Protein AF-A0A3C0ZV89-F1 (afdb_monomer_lite)

Structure (mmCIF, N/CA/C/O backbone):
data_AF-A0A3C0ZV89-F1
#
_entry.id   AF-A0A3C0ZV89-F1
#
loop_
_atom_site.group_PDB
_atom_site.id
_atom_site.type_symbol
_atom_site.label_atom_id
_atom_site.label_alt_id
_atom_site.label_comp_id
_atom_site.label_asym_id
_atom_site.label_entity_id
_atom_site.label_seq_id
_atom_site.pdbx_PDB_ins_code
_atom_site.Cartn_x
_atom_site.Cartn_y
_atom_site.Cartn_z
_atom_site.occupancy
_atom_site.B_iso_or_equiv
_atom_site.auth_seq_id
_atom_site.auth_comp_id
_atom_site.auth_asym_id
_atom_site.auth_atom_id
_atom_site.pdbx_PDB_model_num
ATOM 1 N N . MET A 1 1 ? 3.992 -18.792 -23.987 1.00 77.25 1 MET A N 1
ATOM 2 C CA . MET A 1 1 ? 3.405 -17.512 -24.455 1.00 77.25 1 MET A CA 1
ATOM 3 C C . MET A 1 1 ? 4.391 -16.700 -25.297 1.00 77.25 1 MET A C 1
ATOM 5 O O . MET A 1 1 ? 4.043 -16.369 -26.420 1.00 77.25 1 MET A O 1
ATOM 9 N N . ILE A 1 2 ? 5.629 -16.465 -24.840 1.00 78.62 2 ILE A N 1
ATOM 10 C CA . ILE A 1 2 ? 6.653 -15.693 -25.584 1.00 78.62 2 ILE A CA 1
ATOM 11 C C . ILE A 1 2 ? 6.975 -16.299 -26.965 1.00 78.62 2 ILE A C 1
ATOM 13 O O . ILE A 1 2 ? 6.951 -15.587 -27.963 1.00 78.62 2 ILE A O 1
ATOM 17 N N . LEU A 1 3 ? 7.174 -17.620 -27.056 1.00 81.94 3 LEU A N 1
ATOM 18 C CA . LEU A 1 3 ? 7.427 -18.312 -28.334 1.00 81.94 3 LEU A CA 1
ATOM 19 C C . LEU A 1 3 ? 6.292 -18.130 -29.358 1.00 81.94 3 LEU A C 1
ATOM 21 O O . LEU A 1 3 ? 6.549 -18.000 -30.550 1.00 81.94 3 LEU A O 1
ATOM 25 N N . LEU A 1 4 ? 5.041 -18.081 -28.890 1.00 86.00 4 LEU A N 1
ATOM 26 C CA . LEU A 1 4 ? 3.868 -17.883 -29.744 1.00 86.00 4 LEU A CA 1
ATOM 27 C C . LEU A 1 4 ? 3.807 -16.443 -30.274 1.00 86.00 4 LEU A C 1
ATOM 29 O O . LEU A 1 4 ? 3.532 -16.241 -31.452 1.00 86.00 4 LEU A O 1
ATOM 33 N N . LEU A 1 5 ? 4.142 -15.452 -29.441 1.00 82.38 5 LEU A N 1
ATOM 34 C CA . LEU A 1 5 ? 4.255 -14.050 -29.861 1.00 82.38 5 LEU A CA 1
ATOM 35 C C . LEU A 1 5 ? 5.394 -13.846 -30.874 1.00 82.38 5 LEU A C 1
ATOM 37 O O . LEU A 1 5 ? 5.205 -13.147 -31.866 1.00 82.38 5 LEU A O 1
ATOM 41 N N . MET A 1 6 ? 6.540 -14.507 -30.679 1.00 84.00 6 MET A N 1
ATOM 42 C CA . MET A 1 6 ? 7.653 -14.492 -31.639 1.00 84.00 6 MET A CA 1
ATOM 43 C C . MET A 1 6 ? 7.273 -15.133 -32.978 1.00 84.00 6 MET A C 1
ATOM 45 O O . MET A 1 6 ? 7.608 -14.591 -34.028 1.00 84.00 6 MET A O 1
ATOM 49 N N . LEU A 1 7 ? 6.535 -16.248 -32.956 1.00 87.50 7 LEU A N 1
ATOM 50 C CA . LEU A 1 7 ? 6.034 -16.905 -34.165 1.00 87.50 7 LEU A CA 1
ATOM 51 C C . LEU A 1 7 ? 5.075 -15.991 -34.944 1.00 87.50 7 LEU A C 1
ATOM 53 O O . LEU A 1 7 ? 5.224 -15.834 -36.154 1.00 87.50 7 LEU A O 1
ATOM 57 N N . ILE A 1 8 ? 4.123 -15.353 -34.253 1.00 87.81 8 ILE A N 1
ATOM 58 C CA . ILE A 1 8 ? 3.191 -14.397 -34.868 1.00 87.81 8 ILE A CA 1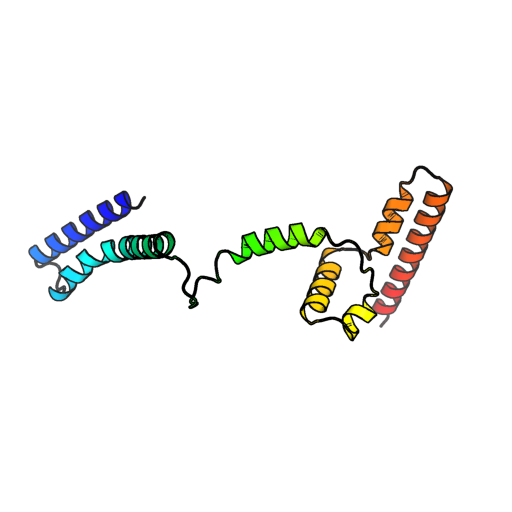
ATOM 59 C C . ILE A 1 8 ? 3.960 -13.229 -35.492 1.00 87.81 8 ILE A C 1
ATOM 61 O O . ILE A 1 8 ? 3.699 -12.866 -36.639 1.00 87.81 8 ILE A O 1
ATOM 65 N N . HIS A 1 9 ? 4.936 -12.670 -34.772 1.00 86.06 9 HIS A N 1
ATOM 66 C CA . HIS A 1 9 ? 5.744 -11.560 -35.273 1.00 86.06 9 HIS A CA 1
ATOM 67 C C . HIS A 1 9 ? 6.589 -11.955 -36.487 1.00 86.06 9 HIS A C 1
ATOM 69 O O . HIS A 1 9 ? 6.668 -11.189 -37.443 1.00 86.06 9 HIS A O 1
ATOM 75 N N . LEU A 1 10 ? 7.166 -13.162 -36.500 1.00 86.62 10 LEU A N 1
ATOM 76 C CA . LEU A 1 10 ? 7.904 -13.701 -37.646 1.00 86.62 10 LEU A CA 1
ATOM 77 C C . LEU A 1 10 ? 7.011 -13.785 -38.892 1.00 86.62 10 LEU A C 1
ATOM 79 O O . LEU A 1 10 ? 7.419 -13.353 -39.968 1.00 86.62 10 LEU A O 1
ATOM 83 N N . VAL A 1 11 ? 5.786 -14.299 -38.747 1.00 88.81 11 VAL A N 1
ATOM 84 C CA . VAL A 1 11 ? 4.816 -14.383 -39.850 1.00 88.81 11 VAL A CA 1
ATOM 85 C C . VAL A 1 11 ? 4.448 -12.985 -40.357 1.00 88.81 11 VAL A C 1
ATOM 87 O O . VAL A 1 11 ? 4.442 -12.756 -41.568 1.00 88.81 11 VAL A O 1
ATOM 90 N N . LEU A 1 12 ? 4.208 -12.031 -39.452 1.00 85.25 12 LEU A N 1
ATOM 91 C CA . LEU A 1 12 ? 3.897 -10.641 -39.798 1.00 85.25 12 LEU A CA 1
ATOM 92 C C . LEU A 1 12 ? 5.065 -9.947 -40.514 1.00 85.25 12 LEU A C 1
ATOM 94 O O . LEU A 1 12 ? 4.863 -9.260 -41.516 1.00 85.25 12 LEU A O 1
ATOM 98 N N . ALA A 1 13 ? 6.291 -10.163 -40.036 1.00 82.62 13 ALA A N 1
ATOM 99 C CA . ALA A 1 13 ? 7.508 -9.626 -40.631 1.00 82.62 13 ALA A CA 1
ATOM 100 C C . ALA A 1 13 ? 7.763 -10.217 -42.025 1.00 82.62 13 ALA A C 1
ATOM 102 O O . ALA A 1 13 ? 8.112 -9.481 -42.947 1.00 82.62 13 ALA A O 1
ATOM 103 N N . LEU A 1 14 ? 7.533 -11.522 -42.212 1.00 83.88 14 LEU A N 1
ATOM 104 C CA . LEU A 1 14 ? 7.667 -12.186 -43.510 1.00 83.88 14 LEU A CA 1
ATOM 105 C C . LEU A 1 14 ? 6.617 -11.681 -44.512 1.00 83.88 14 LEU A C 1
ATOM 107 O O . LEU A 1 14 ? 6.936 -11.443 -45.677 1.00 83.88 14 LEU A O 1
ATOM 111 N N . ALA A 1 15 ? 5.378 -11.473 -44.056 1.00 82.44 15 ALA A N 1
ATOM 112 C CA . ALA A 1 15 ? 4.303 -10.906 -44.865 1.00 82.44 15 ALA A CA 1
ATOM 113 C C . ALA A 1 15 ? 4.609 -9.459 -45.281 1.00 82.44 15 ALA A C 1
ATOM 115 O O . ALA A 1 15 ? 4.458 -9.110 -46.453 1.00 82.44 15 ALA A O 1
ATOM 116 N N . ALA A 1 16 ? 5.105 -8.635 -44.352 1.00 78.88 16 ALA A N 1
ATOM 117 C CA . ALA A 1 16 ? 5.565 -7.283 -44.648 1.00 78.88 16 ALA A CA 1
ATOM 118 C C . ALA A 1 16 ? 6.723 -7.304 -45.658 1.00 78.88 16 ALA A C 1
ATOM 120 O O . ALA A 1 16 ? 6.663 -6.612 -46.671 1.00 78.88 16 ALA A O 1
ATOM 121 N N . PHE A 1 17 ? 7.731 -8.156 -45.453 1.00 80.38 17 PHE A N 1
ATOM 122 C CA . PHE A 1 17 ? 8.854 -8.318 -46.378 1.00 80.38 17 PHE A CA 1
ATOM 123 C C . PHE A 1 17 ? 8.405 -8.750 -47.783 1.00 80.38 17 PHE A C 1
ATOM 125 O O . PHE A 1 17 ? 8.842 -8.172 -48.780 1.00 80.38 17 PHE A O 1
ATOM 132 N N . GLY A 1 18 ? 7.482 -9.712 -47.879 1.00 80.44 18 GLY A N 1
ATOM 133 C CA . GLY A 1 18 ? 6.863 -10.114 -49.142 1.00 80.44 18 GLY A CA 1
ATOM 134 C C . GLY A 1 18 ? 6.098 -8.968 -49.811 1.00 80.44 18 GLY A C 1
ATOM 135 O O . GLY A 1 18 ? 6.218 -8.769 -51.019 1.00 80.44 18 GLY A O 1
ATOM 136 N N . GLY A 1 19 ? 5.380 -8.161 -49.025 1.00 78.50 19 GLY A N 1
ATOM 137 C CA . GLY A 1 19 ? 4.670 -6.966 -49.487 1.00 78.50 19 GLY A CA 1
ATOM 138 C C . GLY A 1 19 ? 5.591 -5.857 -50.007 1.00 78.50 19 GLY A C 1
ATOM 139 O O . GLY A 1 19 ? 5.277 -5.236 -51.026 1.00 78.50 19 GLY A O 1
ATOM 140 N N . LEU A 1 20 ? 6.749 -5.647 -49.367 1.00 74.19 20 LEU A N 1
ATOM 141 C CA . LEU A 1 20 ? 7.799 -4.753 -49.871 1.00 74.19 20 LEU A CA 1
ATOM 142 C C . LEU A 1 20 ? 8.419 -5.298 -51.164 1.00 74.19 20 LEU A C 1
ATOM 144 O O . LEU A 1 20 ? 8.595 -4.549 -52.123 1.00 74.19 20 LEU A O 1
ATOM 148 N N . ARG A 1 21 ? 8.703 -6.606 -51.235 1.00 72.38 21 ARG A N 1
ATOM 149 C CA . ARG A 1 21 ? 9.281 -7.230 -52.437 1.00 72.38 21 ARG A CA 1
ATOM 150 C C . ARG A 1 21 ? 8.324 -7.227 -53.631 1.00 72.38 21 ARG A C 1
ATOM 152 O O . ARG A 1 21 ? 8.779 -7.119 -54.764 1.00 72.38 21 ARG A O 1
ATOM 159 N N . ALA A 1 22 ? 7.019 -7.291 -53.382 1.00 77.75 22 ALA A N 1
ATOM 160 C CA . ALA A 1 22 ? 5.976 -7.148 -54.396 1.00 77.75 22 ALA A CA 1
ATOM 161 C C . ALA A 1 22 ? 5.720 -5.686 -54.821 1.00 77.75 22 ALA A C 1
ATOM 163 O O . ALA A 1 22 ? 4.820 -5.443 -55.623 1.00 77.75 22 ALA A O 1
ATOM 164 N N . GLY A 1 23 ? 6.454 -4.709 -54.268 1.00 68.38 23 GLY A N 1
ATOM 165 C CA . GLY A 1 23 ? 6.296 -3.285 -54.587 1.00 68.38 23 GLY A CA 1
ATOM 166 C C . GLY A 1 23 ? 4.956 -2.685 -54.144 1.00 68.38 23 GLY A C 1
ATOM 167 O O . GLY A 1 23 ? 4.599 -1.597 -54.580 1.00 68.38 23 GLY A O 1
ATOM 168 N N . ARG A 1 24 ? 4.195 -3.388 -53.291 1.00 63.25 24 ARG A N 1
ATOM 169 C CA . ARG A 1 24 ? 2.874 -2.951 -52.806 1.00 63.25 24 ARG A CA 1
ATOM 170 C C . ARG A 1 24 ? 2.950 -2.044 -51.577 1.00 63.25 24 ARG A C 1
ATOM 172 O O . ARG A 1 24 ? 1.979 -1.354 -51.283 1.00 63.25 24 ARG A O 1
ATOM 179 N N . LEU A 1 25 ? 4.077 -2.050 -50.864 1.00 60.78 25 LEU A N 1
ATOM 180 C CA . LEU A 1 25 ? 4.327 -1.206 -49.695 1.00 60.78 25 LEU A CA 1
ATOM 181 C C . LEU A 1 25 ? 5.426 -0.178 -50.005 1.00 60.78 25 LEU A C 1
ATOM 183 O O . LEU A 1 25 ? 6.596 -0.537 -50.114 1.00 60.78 25 LEU A O 1
ATOM 187 N N . HIS A 1 26 ? 5.068 1.107 -50.062 1.00 61.19 26 HIS A N 1
ATOM 188 C CA . HIS A 1 26 ? 6.008 2.240 -50.065 1.00 61.19 26 HIS A CA 1
ATOM 189 C C . HIS A 1 26 ? 6.567 2.507 -48.653 1.00 61.19 26 HIS A C 1
ATOM 191 O O . HIS A 1 26 ? 6.490 3.620 -48.139 1.00 61.19 26 HIS A O 1
ATOM 197 N N . PHE A 1 27 ? 7.075 1.483 -47.971 1.00 63.56 27 PHE A N 1
ATOM 198 C CA . PHE A 1 27 ? 7.753 1.689 -46.691 1.00 63.56 27 PHE A CA 1
ATOM 199 C C . PHE A 1 27 ? 9.225 2.018 -46.931 1.00 63.56 27 PHE A C 1
ATOM 201 O O . PHE A 1 27 ? 9.874 1.391 -47.770 1.00 63.56 27 PHE A O 1
ATOM 208 N N . ALA A 1 28 ? 9.764 2.992 -46.191 1.00 68.31 28 ALA A N 1
ATOM 209 C CA . ALA A 1 28 ? 11.187 3.291 -46.244 1.00 68.31 28 ALA A CA 1
ATOM 210 C C . ALA A 1 28 ? 11.980 2.038 -45.815 1.00 68.31 28 ALA A C 1
ATOM 212 O O . ALA A 1 28 ? 11.732 1.505 -44.728 1.00 68.31 28 ALA A O 1
ATOM 213 N N . PRO A 1 29 ? 12.941 1.553 -46.623 1.00 66.88 29 PRO A N 1
ATOM 214 C CA . PRO A 1 29 ? 13.704 0.341 -46.313 1.00 66.88 29 PRO A CA 1
ATOM 215 C C . PRO A 1 29 ? 14.548 0.472 -45.033 1.00 66.88 29 PRO A C 1
ATOM 217 O O . PRO A 1 29 ? 14.994 -0.530 -44.488 1.00 66.88 29 PRO A O 1
ATOM 220 N N . SER A 1 30 ? 14.717 1.687 -44.504 1.00 72.88 30 SER A N 1
ATOM 221 C CA . SER A 1 30 ? 15.338 1.966 -43.205 1.00 72.88 30 SER A CA 1
ATOM 222 C C . SER A 1 30 ? 14.529 1.473 -41.997 1.00 72.88 30 SER A C 1
ATOM 224 O O . SER A 1 30 ? 15.097 1.314 -40.921 1.00 72.88 30 SER A O 1
ATOM 226 N N . LEU A 1 31 ? 13.228 1.203 -42.153 1.00 70.12 31 LEU A N 1
ATOM 227 C CA . LEU A 1 31 ? 12.355 0.696 -41.084 1.00 70.12 31 LEU A CA 1
ATOM 228 C C . LEU A 1 31 ? 12.315 -0.841 -41.015 1.00 70.12 31 LEU A C 1
ATOM 230 O O . LEU A 1 31 ? 11.896 -1.390 -39.998 1.00 70.12 31 LEU A O 1
ATOM 234 N N . LEU A 1 32 ? 12.781 -1.546 -42.055 1.00 73.50 32 LEU A N 1
ATOM 235 C CA . LEU A 1 32 ? 12.878 -3.016 -42.076 1.00 73.50 32 LEU A CA 1
ATOM 236 C C . LEU A 1 32 ? 13.739 -3.580 -40.926 1.00 73.50 32 LEU A C 1
ATOM 238 O O . LEU A 1 32 ? 13.281 -4.508 -40.259 1.00 73.50 32 LEU A O 1
ATOM 242 N N . PRO A 1 33 ? 14.936 -3.026 -40.638 1.00 73.31 33 PRO A N 1
ATOM 243 C CA . PRO A 1 33 ? 15.724 -3.435 -39.479 1.00 73.31 33 PRO A CA 1
ATOM 244 C C . PRO A 1 33 ? 14.966 -3.180 -38.175 1.00 73.31 33 PRO A C 1
ATOM 246 O O . PRO A 1 33 ? 14.879 -4.066 -37.333 1.00 73.31 33 PRO A O 1
ATOM 249 N N . ALA A 1 34 ? 14.337 -2.011 -38.026 1.00 74.31 34 ALA A N 1
ATOM 250 C CA . ALA A 1 34 ? 13.584 -1.670 -36.819 1.00 74.31 34 ALA A CA 1
ATOM 251 C C . ALA A 1 34 ? 12.421 -2.647 -36.558 1.00 74.31 34 ALA A C 1
ATOM 253 O O . ALA A 1 34 ? 12.214 -3.065 -35.420 1.00 74.31 34 ALA A O 1
ATOM 254 N N . LEU A 1 35 ? 11.716 -3.078 -37.611 1.00 74.31 35 LEU A N 1
ATOM 255 C CA . LEU A 1 35 ? 10.629 -4.058 -37.523 1.00 74.31 35 LEU A CA 1
ATOM 256 C C . LEU A 1 35 ? 11.114 -5.443 -37.064 1.00 74.31 35 LEU A C 1
ATOM 258 O O . LEU A 1 35 ? 10.399 -6.139 -36.339 1.00 74.31 35 LEU A O 1
ATOM 262 N N . PHE A 1 36 ? 12.319 -5.845 -37.473 1.00 75.50 36 PHE A N 1
ATOM 263 C CA . PHE A 1 36 ? 12.909 -7.124 -37.076 1.00 75.50 36 PHE A CA 1
ATOM 264 C C . PHE A 1 36 ? 13.543 -7.080 -35.680 1.00 75.50 36 PHE A C 1
ATOM 266 O O . PHE A 1 36 ? 13.552 -8.094 -34.988 1.00 75.50 36 PHE A O 1
ATOM 273 N N . LEU A 1 37 ? 14.035 -5.917 -35.240 1.00 75.38 37 LEU A N 1
ATOM 274 C CA . LEU A 1 37 ? 14.631 -5.749 -33.912 1.00 75.38 37 LEU A CA 1
ATOM 275 C C . LEU A 1 37 ? 13.587 -5.581 -32.799 1.00 75.38 37 LEU A C 1
ATOM 277 O O . LEU A 1 37 ? 13.822 -6.053 -31.690 1.00 75.38 37 LEU A O 1
ATOM 281 N N . LEU A 1 38 ? 12.428 -4.974 -33.082 1.00 78.69 38 LEU A N 1
ATOM 282 C CA . LEU A 1 38 ? 11.313 -4.794 -32.136 1.00 78.69 38 LEU A CA 1
ATOM 283 C C . LEU A 1 38 ? 10.960 -6.020 -31.259 1.00 78.69 38 LEU A C 1
ATOM 285 O O . LEU A 1 38 ? 10.824 -5.848 -30.048 1.00 78.69 38 LEU A O 1
ATOM 289 N N . PRO A 1 39 ? 10.832 -7.248 -31.802 1.00 81.19 39 PRO A N 1
ATOM 290 C CA . PRO A 1 39 ? 10.465 -8.427 -31.018 1.00 81.19 39 PRO A CA 1
ATOM 291 C C . PRO A 1 39 ? 11.545 -8.852 -30.016 1.00 81.19 39 PRO A C 1
ATOM 293 O O . PRO A 1 39 ? 11.222 -9.537 -29.049 1.00 81.19 39 PRO A O 1
ATOM 296 N N . LEU A 1 40 ? 12.806 -8.450 -30.210 1.00 78.75 40 LEU A N 1
ATOM 297 C CA . LEU A 1 40 ? 13.899 -8.792 -29.299 1.00 78.75 40 LEU A CA 1
ATOM 298 C C . LEU A 1 40 ? 13.983 -7.851 -28.092 1.00 78.75 40 LEU A C 1
ATOM 300 O O . LEU A 1 40 ? 14.441 -8.283 -27.040 1.00 78.75 40 LEU A O 1
ATOM 304 N N . TRP A 1 41 ? 13.518 -6.603 -28.197 1.00 82.56 41 TRP A N 1
ATOM 305 C CA . TRP A 1 41 ? 13.663 -5.615 -27.116 1.00 82.56 41 TRP A CA 1
ATOM 306 C C . TRP A 1 41 ? 12.924 -6.006 -25.832 1.00 82.56 41 TRP A C 1
ATOM 308 O O . TRP A 1 41 ? 13.482 -5.890 -24.746 1.00 82.56 41 TRP A O 1
ATOM 318 N N . GLY A 1 42 ? 11.699 -6.524 -25.948 1.00 82.31 42 GLY A N 1
ATOM 319 C CA . GLY A 1 42 ? 10.907 -6.989 -24.804 1.00 82.31 42 GLY A CA 1
ATOM 320 C C . GLY A 1 42 ? 11.578 -8.117 -24.004 1.00 82.31 42 GLY A C 1
ATOM 321 O O . GLY A 1 42 ? 11.833 -7.936 -22.814 1.00 82.31 42 GLY A O 1
ATOM 322 N N . PRO A 1 43 ? 11.898 -9.272 -24.619 1.00 82.19 43 PRO A N 1
ATOM 323 C CA . PRO A 1 43 ? 12.577 -10.355 -23.915 1.00 82.19 43 PRO A CA 1
ATOM 324 C C . PRO A 1 43 ? 13.986 -9.964 -23.459 1.00 82.19 43 PRO A C 1
ATOM 326 O O . PRO A 1 43 ? 14.396 -10.401 -22.391 1.00 82.19 43 PRO A O 1
ATOM 329 N N . MET A 1 44 ? 14.707 -9.116 -24.202 1.00 80.81 44 MET A N 1
ATOM 330 C CA . MET A 1 44 ? 16.034 -8.639 -23.795 1.00 80.81 44 MET A CA 1
ATOM 331 C C . MET A 1 44 ? 15.969 -7.791 -22.517 1.00 80.81 44 MET A C 1
ATOM 333 O O . MET A 1 44 ? 16.786 -7.991 -21.625 1.00 80.81 44 MET A O 1
ATOM 337 N N . PHE A 1 45 ? 14.954 -6.933 -22.369 1.00 80.56 45 PHE A N 1
ATOM 338 C CA . PHE A 1 45 ? 14.747 -6.147 -21.148 1.00 80.56 45 PHE A CA 1
ATOM 339 C C . PHE A 1 45 ? 14.478 -7.025 -19.919 1.00 80.56 45 PHE A C 1
ATOM 341 O O . PHE A 1 45 ? 15.053 -6.800 -18.856 1.00 80.56 45 PHE A O 1
ATOM 348 N N . VAL A 1 46 ? 13.656 -8.067 -20.073 1.00 82.50 46 VAL A N 1
ATOM 349 C CA . VAL A 1 46 ? 13.391 -9.037 -18.998 1.00 82.50 46 VAL A CA 1
ATOM 350 C C . VAL A 1 46 ? 14.672 -9.780 -18.608 1.00 82.50 46 VAL A C 1
ATOM 352 O O . VAL A 1 46 ? 14.967 -9.914 -17.426 1.00 82.50 46 VAL A O 1
ATOM 355 N N . LEU A 1 47 ? 15.472 -10.191 -19.594 1.00 80.81 47 LEU A N 1
ATOM 356 C CA . LEU A 1 47 ? 16.727 -10.917 -19.380 1.00 80.81 47 LEU A CA 1
ATOM 357 C C . LEU A 1 47 ? 17.784 -10.046 -18.684 1.00 80.81 47 LEU A C 1
ATOM 359 O O . LEU A 1 47 ? 18.471 -10.513 -17.782 1.00 80.81 47 LEU A O 1
ATOM 363 N N . VAL A 1 48 ? 17.884 -8.766 -19.056 1.00 82.62 48 VAL A N 1
ATOM 364 C CA . VAL A 1 48 ? 18.743 -7.784 -18.375 1.00 82.62 48 VAL A CA 1
ATOM 365 C C . VAL A 1 48 ? 18.278 -7.572 -16.936 1.00 82.62 48 VAL A C 1
ATOM 367 O O . VAL A 1 48 ? 19.102 -7.607 -16.026 1.00 82.62 48 VAL A O 1
ATOM 370 N N . SER A 1 49 ? 16.972 -7.423 -16.706 1.00 76.69 49 SER A N 1
ATOM 371 C CA . SER A 1 49 ? 16.410 -7.286 -15.357 1.00 76.69 49 SER A CA 1
ATOM 372 C C . SER A 1 49 ? 16.720 -8.497 -14.474 1.00 76.69 49 SER A C 1
ATOM 374 O O . SER A 1 49 ? 17.076 -8.331 -13.310 1.00 76.69 49 SER A O 1
ATOM 376 N N . GLU A 1 50 ? 16.623 -9.704 -15.025 1.00 76.94 50 GLU A N 1
ATOM 377 C CA . GLU A 1 50 ? 16.944 -10.943 -14.319 1.00 76.94 50 GLU A CA 1
ATOM 378 C C . GLU A 1 50 ? 18.456 -11.054 -14.052 1.00 76.94 50 GLU A C 1
ATOM 380 O O . GLU A 1 50 ? 18.876 -11.427 -12.959 1.00 76.94 50 GLU A O 1
ATOM 385 N N . MET A 1 51 ? 19.297 -10.617 -14.992 1.00 72.62 51 MET A N 1
ATOM 386 C CA . MET A 1 51 ? 20.754 -10.609 -14.834 1.00 72.62 51 MET A CA 1
ATOM 387 C C . MET A 1 51 ? 21.237 -9.591 -13.786 1.00 72.62 51 MET A C 1
ATOM 389 O O . MET A 1 51 ? 22.171 -9.886 -13.043 1.00 72.62 51 MET A O 1
ATOM 393 N N . HIS A 1 52 ? 20.575 -8.436 -13.658 1.00 69.44 52 HIS A N 1
ATOM 394 C CA . HIS A 1 52 ? 20.805 -7.495 -12.553 1.00 69.44 52 HIS A CA 1
ATOM 395 C C . HIS A 1 52 ? 20.376 -8.071 -11.196 1.00 69.44 52 HIS A C 1
ATOM 397 O O . HIS A 1 52 ? 21.046 -7.827 -10.195 1.00 69.44 52 HIS A O 1
ATOM 403 N N . TYR A 1 53 ? 19.303 -8.865 -11.160 1.00 62.12 53 TYR A N 1
ATOM 404 C CA . TYR A 1 53 ? 18.822 -9.516 -9.939 1.00 62.12 53 TYR A CA 1
ATOM 405 C C . TYR A 1 53 ? 19.752 -10.649 -9.470 1.00 62.12 53 TYR A C 1
ATOM 407 O O . TYR A 1 53 ? 20.022 -10.774 -8.279 1.00 62.12 53 TYR A O 1
ATOM 415 N N . LEU A 1 54 ? 20.286 -11.452 -10.398 1.00 62.41 54 LEU A N 1
ATOM 416 C CA . LEU A 1 54 ? 21.218 -12.544 -10.085 1.00 62.41 54 LEU A CA 1
ATOM 417 C C . LEU A 1 54 ? 22.671 -12.083 -9.868 1.00 62.41 54 LEU A C 1
ATOM 419 O O . LEU A 1 54 ? 23.417 -12.760 -9.166 1.00 62.41 54 LEU A O 1
ATOM 423 N N . GLY A 1 55 ? 23.087 -10.965 -10.471 1.00 61.66 55 GLY A N 1
ATOM 424 C CA . GLY A 1 55 ? 24.454 -10.433 -10.379 1.00 61.66 55 GLY A CA 1
ATOM 425 C C . GLY A 1 55 ? 24.678 -9.367 -9.300 1.00 61.66 55 GLY A C 1
ATOM 426 O O . GLY A 1 55 ? 25.805 -8.908 -9.130 1.00 61.66 55 GLY A O 1
ATOM 427 N N . GLY A 1 56 ? 23.630 -8.939 -8.594 1.00 48.69 56 GLY A N 1
ATOM 428 C CA . GLY A 1 56 ? 23.669 -7.806 -7.669 1.00 48.69 56 GLY A CA 1
ATOM 429 C C . GLY A 1 56 ? 24.065 -8.176 -6.241 1.00 48.69 56 GLY A C 1
ATOM 430 O O . GLY A 1 56 ? 23.226 -8.192 -5.343 1.00 48.69 56 GLY A O 1
ATOM 431 N N . GLU A 1 57 ? 25.354 -8.409 -6.002 1.00 50.44 57 GLU A N 1
ATOM 432 C CA . GLU A 1 57 ? 25.923 -8.243 -4.665 1.00 50.44 57 GLU A CA 1
ATOM 433 C C . GLU A 1 57 ? 26.034 -6.735 -4.369 1.00 50.44 57 GLU A C 1
ATOM 435 O O . GLU A 1 57 ? 26.775 -6.019 -5.034 1.00 50.44 57 GLU A O 1
ATOM 440 N N . LYS A 1 58 ? 25.239 -6.266 -3.397 1.00 48.91 58 LYS A N 1
ATOM 441 C CA . LYS A 1 58 ? 25.418 -5.053 -2.574 1.00 48.91 58 LYS A CA 1
ATOM 442 C C . LYS A 1 58 ? 26.179 -3.889 -3.234 1.00 48.91 58 LYS A C 1
ATOM 444 O O . LYS A 1 58 ? 27.363 -3.692 -2.976 1.00 48.91 58 LYS A O 1
ATOM 449 N N . ALA A 1 59 ? 25.469 -3.032 -3.955 1.00 43.19 59 ALA A N 1
ATOM 450 C CA . ALA A 1 59 ? 25.895 -1.650 -4.117 1.00 43.19 59 ALA A CA 1
ATOM 451 C C . ALA A 1 59 ? 24.669 -0.749 -3.987 1.00 43.19 59 ALA A C 1
ATOM 453 O O . ALA A 1 59 ? 23.712 -0.881 -4.748 1.00 43.19 59 ALA A O 1
ATOM 454 N N . ASP A 1 60 ? 24.706 0.096 -2.957 1.00 48.66 60 ASP A N 1
ATOM 455 C CA . ASP A 1 60 ? 23.850 1.263 -2.788 1.00 48.66 60 ASP A CA 1
ATOM 456 C C . ASP A 1 60 ? 23.783 2.037 -4.103 1.00 48.66 60 ASP A C 1
ATOM 458 O O . ASP A 1 60 ? 24.774 2.633 -4.508 1.00 48.66 60 ASP A O 1
ATOM 462 N N . GLU A 1 61 ? 22.631 2.007 -4.761 1.00 43.44 61 GLU A N 1
ATOM 463 C CA . GLU A 1 61 ? 22.048 3.137 -5.482 1.00 43.44 61 GLU A CA 1
ATOM 464 C C . GLU A 1 61 ? 20.650 2.718 -5.958 1.00 43.44 61 GLU A C 1
ATOM 466 O O . GLU A 1 61 ? 20.478 1.808 -6.770 1.00 43.44 61 GLU A O 1
ATOM 471 N N . GLU A 1 62 ? 19.625 3.363 -5.393 1.00 53.22 62 GLU A N 1
ATOM 472 C CA . GLU A 1 62 ? 18.256 3.300 -5.907 1.00 53.22 62 GLU A CA 1
ATOM 473 C C . GLU A 1 62 ? 18.250 3.701 -7.388 1.00 53.22 62 GLU A C 1
ATOM 475 O O . GLU A 1 62 ? 18.851 4.719 -7.742 1.00 53.22 62 GLU A O 1
ATOM 480 N N . PRO A 1 63 ? 17.520 2.983 -8.259 1.00 50.56 63 PRO A N 1
ATOM 481 C CA . PRO A 1 63 ? 16.224 3.544 -8.638 1.00 50.56 63 PRO A CA 1
ATOM 482 C C . PRO A 1 63 ? 15.132 2.509 -8.991 1.00 50.56 63 PRO A C 1
ATOM 484 O O . PRO A 1 63 ? 15.365 1.424 -9.509 1.00 50.56 63 PRO A O 1
ATOM 487 N N . GLU A 1 64 ? 13.886 2.930 -8.764 1.00 46.25 64 GLU A N 1
ATOM 488 C CA . GLU A 1 64 ? 12.703 2.527 -9.544 1.00 46.25 64 GLU A CA 1
ATOM 489 C C . GLU A 1 64 ? 12.136 1.093 -9.418 1.00 46.25 64 GLU A C 1
ATOM 491 O O . GLU A 1 64 ? 11.413 0.640 -10.299 1.00 46.25 64 GLU A O 1
ATOM 496 N N . SER A 1 65 ? 12.315 0.398 -8.288 1.00 42.00 65 SER A N 1
ATOM 497 C CA . SER A 1 65 ? 11.531 -0.824 -7.977 1.00 42.00 65 SER A CA 1
ATOM 498 C C . SER A 1 65 ? 10.479 -0.651 -6.870 1.00 42.00 65 SER A C 1
ATOM 500 O O . SER A 1 65 ? 9.733 -1.583 -6.561 1.00 42.00 65 SER A O 1
ATOM 502 N N . ARG A 1 66 ? 10.305 0.565 -6.326 1.00 40.59 66 ARG A N 1
ATOM 503 C CA . ARG A 1 66 ? 9.301 0.885 -5.285 1.00 40.59 66 ARG A CA 1
ATOM 504 C C . ARG A 1 66 ? 7.840 0.886 -5.781 1.00 40.59 66 ARG A C 1
ATOM 506 O O . ARG A 1 66 ? 7.057 1.748 -5.381 1.00 40.59 66 ARG A O 1
ATOM 513 N N . ARG A 1 67 ? 7.439 -0.016 -6.682 1.00 46.38 67 ARG A N 1
ATOM 514 C CA . ARG A 1 67 ? 6.039 -0.093 -7.143 1.00 46.38 67 ARG A CA 1
ATOM 515 C C . ARG A 1 67 ? 5.374 -1.458 -7.105 1.00 46.38 67 ARG A C 1
ATOM 517 O O . ARG A 1 67 ? 4.164 -1.475 -7.291 1.00 46.38 67 ARG A O 1
ATOM 524 N N . PHE A 1 68 ? 6.069 -2.554 -6.800 1.00 46.94 68 PHE A N 1
ATOM 525 C CA . PHE A 1 68 ? 5.399 -3.863 -6.828 1.00 46.94 68 PHE A CA 1
ATOM 526 C C . PHE A 1 68 ? 5.557 -4.759 -5.601 1.00 46.94 68 PHE A C 1
ATOM 528 O O . PHE A 1 68 ? 4.749 -5.668 -5.470 1.00 46.94 68 PHE A O 1
ATOM 535 N N . ASP A 1 69 ? 6.455 -4.462 -4.656 1.00 47.25 69 ASP A N 1
ATOM 536 C CA . ASP A 1 69 ? 6.580 -5.275 -3.426 1.00 47.25 69 ASP A CA 1
ATOM 537 C C . ASP A 1 69 ? 5.986 -4.610 -2.169 1.00 47.25 69 ASP A C 1
ATOM 539 O O . ASP A 1 69 ? 5.917 -5.185 -1.086 1.00 47.25 69 ASP A O 1
ATOM 543 N N . ILE A 1 70 ? 5.462 -3.386 -2.313 1.00 49.84 70 ILE A N 1
ATOM 544 C CA . ILE A 1 70 ? 4.800 -2.689 -1.203 1.00 49.84 70 ILE A CA 1
ATOM 545 C C . ILE A 1 70 ? 3.542 -3.457 -0.781 1.00 49.84 70 ILE A C 1
ATOM 547 O O . ILE A 1 70 ? 3.185 -3.416 0.383 1.00 49.84 70 ILE A O 1
ATOM 551 N N . THR A 1 71 ? 2.862 -4.187 -1.669 1.00 54.88 71 THR A N 1
ATOM 552 C CA . THR A 1 71 ? 1.620 -4.874 -1.290 1.00 54.88 71 THR A CA 1
ATOM 553 C C . THR A 1 71 ? 1.862 -6.027 -0.320 1.00 54.88 71 THR A C 1
ATOM 555 O O . THR A 1 71 ? 1.121 -6.105 0.655 1.00 54.88 71 THR A O 1
ATOM 558 N N . ASP A 1 72 ? 2.901 -6.844 -0.512 1.00 55.53 72 ASP A N 1
ATOM 559 C CA . ASP A 1 72 ? 3.173 -8.015 0.335 1.00 55.53 72 ASP A CA 1
ATOM 560 C C . ASP A 1 72 ? 3.932 -7.651 1.614 1.00 55.53 72 ASP A C 1
ATOM 562 O O . ASP A 1 72 ? 3.641 -8.198 2.681 1.00 55.53 72 ASP A O 1
ATOM 566 N N . GLU A 1 73 ? 4.850 -6.686 1.553 1.00 55.00 73 GLU A N 1
ATOM 567 C CA . GLU A 1 73 ? 5.560 -6.201 2.737 1.00 55.00 73 GLU A CA 1
ATOM 568 C C . GLU A 1 73 ? 4.666 -5.301 3.603 1.00 55.00 73 GLU A C 1
ATOM 570 O O . GLU A 1 73 ? 4.706 -5.387 4.835 1.00 55.00 73 GLU A O 1
ATOM 575 N N . VAL A 1 74 ? 3.760 -4.521 2.988 1.00 56.41 74 VAL A N 1
ATOM 576 C CA . VAL A 1 74 ? 2.662 -3.885 3.725 1.00 56.41 74 VAL A CA 1
ATOM 577 C C . VAL A 1 74 ? 1.776 -4.974 4.298 1.00 56.41 74 VAL A C 1
ATOM 579 O O . VAL A 1 74 ? 1.690 -4.998 5.511 1.00 56.41 74 VAL A O 1
ATOM 582 N N . TYR A 1 75 ? 1.236 -5.939 3.536 1.00 50.22 75 TYR A N 1
ATOM 583 C CA . TYR A 1 75 ? 0.377 -7.004 4.095 1.00 50.22 75 TYR A CA 1
ATOM 584 C C . TYR A 1 75 ? 1.021 -7.757 5.267 1.00 50.22 75 TYR A C 1
ATOM 586 O O . TYR A 1 75 ? 0.370 -8.000 6.283 1.00 50.22 75 TYR A O 1
ATOM 594 N N . ARG A 1 76 ? 2.310 -8.094 5.164 1.00 51.47 76 ARG A N 1
ATOM 595 C CA . ARG A 1 76 ? 3.053 -8.791 6.218 1.00 51.47 76 ARG A CA 1
ATOM 596 C C . ARG A 1 76 ? 3.343 -7.885 7.416 1.00 51.47 76 ARG A C 1
ATOM 598 O O . ARG A 1 76 ? 3.238 -8.363 8.541 1.00 51.47 76 ARG A O 1
ATOM 605 N N . SER A 1 77 ? 3.622 -6.596 7.215 1.00 51.38 77 SER A N 1
ATOM 606 C CA . SER A 1 77 ? 3.791 -5.633 8.315 1.00 51.38 77 SER A CA 1
ATOM 607 C C . SER A 1 77 ? 2.469 -5.255 8.992 1.00 51.38 77 SER A C 1
ATOM 609 O O . SER A 1 77 ? 2.453 -5.166 10.214 1.00 51.38 77 SER A O 1
ATOM 611 N N . ILE A 1 78 ? 1.331 -5.161 8.285 1.00 52.62 78 ILE A N 1
ATOM 612 C CA . ILE A 1 78 ? 0.010 -5.014 8.939 1.00 52.62 78 ILE A CA 1
ATOM 613 C C . ILE A 1 78 ? -0.342 -6.258 9.762 1.00 52.62 78 ILE A C 1
ATOM 615 O O . ILE A 1 78 ? -0.944 -6.119 10.824 1.00 52.62 78 ILE A O 1
ATOM 619 N N . ASN A 1 79 ? 0.061 -7.452 9.314 1.00 48.28 79 ASN A N 1
ATOM 620 C CA . ASN A 1 79 ? -0.212 -8.708 10.021 1.00 48.28 79 ASN A CA 1
ATOM 621 C C . ASN A 1 79 ? 0.798 -9.023 11.148 1.00 48.28 79 ASN A C 1
ATOM 623 O O . ASN A 1 79 ? 0.491 -9.800 12.048 1.00 48.28 79 ASN A O 1
ATOM 627 N N . MET A 1 80 ? 2.002 -8.435 11.122 1.00 45.69 80 MET A N 1
ATOM 628 C CA . MET A 1 80 ? 2.985 -8.515 12.215 1.00 45.69 80 MET A CA 1
ATOM 629 C C . MET A 1 80 ? 2.813 -7.380 13.239 1.00 45.69 80 MET A C 1
ATOM 631 O O . MET A 1 80 ? 3.039 -7.594 14.426 1.00 45.69 80 MET A O 1
ATOM 635 N N . GLU A 1 81 ? 2.329 -6.203 12.835 1.00 46.03 81 GLU A N 1
ATOM 636 C CA . GLU A 1 81 ? 2.050 -5.075 13.740 1.00 46.03 81 GLU A CA 1
ATOM 637 C C . GLU A 1 81 ? 0.639 -5.127 14.352 1.00 46.03 81 GLU A C 1
ATOM 639 O O . GLU A 1 81 ? 0.320 -4.367 15.263 1.00 46.03 81 GLU A O 1
ATOM 644 N N . SER A 1 82 ? -0.208 -6.081 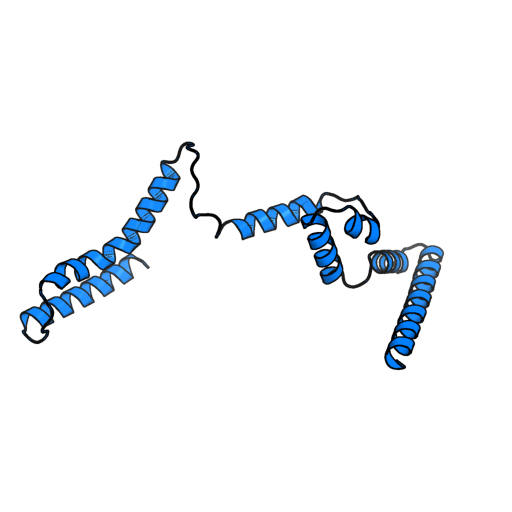13.949 1.00 45.97 82 SER A N 1
ATOM 645 C CA . SER A 1 82 ? -1.359 -6.483 14.771 1.00 45.97 82 SER A CA 1
ATOM 646 C C . SER A 1 82 ? -0.940 -7.211 16.059 1.00 45.97 82 SER A C 1
ATOM 648 O O . SER A 1 82 ? -1.794 -7.538 16.879 1.00 45.97 82 SER A O 1
ATOM 650 N N . GLY A 1 83 ? 0.364 -7.467 16.244 1.00 40.28 83 GLY A N 1
ATOM 651 C CA . GLY A 1 83 ? 0.952 -8.059 17.444 1.00 40.28 83 GLY A CA 1
ATOM 652 C C . GLY A 1 83 ? 1.300 -7.077 18.569 1.00 40.28 83 GLY A C 1
ATOM 653 O O . GLY A 1 83 ? 1.580 -7.534 19.674 1.00 40.28 83 GLY A O 1
ATOM 654 N N . SER A 1 84 ? 1.259 -5.754 18.363 1.00 39.94 84 SER A N 1
ATOM 655 C CA . SER A 1 84 ? 1.437 -4.804 19.472 1.00 39.94 84 SER A CA 1
ATOM 656 C C . SER A 1 84 ? 0.082 -4.419 20.055 1.00 39.94 84 SER A C 1
ATOM 658 O O . SER A 1 84 ? -0.466 -3.343 19.806 1.00 39.94 84 SER A O 1
ATOM 660 N N . VAL A 1 85 ? -0.478 -5.331 20.843 1.00 46.88 85 VAL A N 1
ATOM 661 C CA . VAL A 1 85 ? -1.452 -4.948 21.859 1.00 46.88 85 VAL A CA 1
ATOM 662 C C . VAL A 1 85 ? -0.780 -3.922 22.777 1.00 46.88 85 VAL A C 1
ATOM 664 O O . VAL A 1 85 ? 0.309 -4.161 23.290 1.00 46.88 85 VAL A O 1
ATOM 667 N N . SER A 1 86 ? -1.495 -2.825 23.020 1.00 49.06 86 SER A N 1
ATOM 668 C CA . SER A 1 86 ? -1.324 -1.919 24.159 1.00 49.06 86 SER A CA 1
ATOM 669 C C . SER A 1 86 ? -0.388 -0.723 23.989 1.00 49.06 86 SER A C 1
ATOM 671 O O . SER A 1 86 ? 0.656 -0.609 24.619 1.00 49.06 86 SER A O 1
ATOM 673 N N . GLU A 1 87 ? -0.905 0.291 23.310 1.00 48.91 87 GLU A N 1
ATOM 674 C CA . GLU A 1 87 ? -1.100 1.549 24.024 1.00 4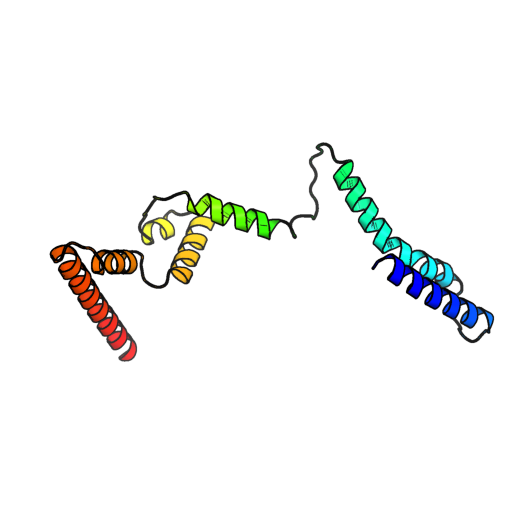8.91 87 GLU A CA 1
ATOM 675 C C . GLU A 1 87 ? -2.542 1.976 23.741 1.00 48.91 87 GLU A C 1
ATOM 677 O O . GLU A 1 87 ? -2.853 2.530 22.688 1.00 48.91 87 GLU A O 1
ATOM 682 N N . VAL A 1 88 ? -3.466 1.617 24.639 1.00 53.25 88 VAL A N 1
ATOM 683 C CA . VAL A 1 88 ? -4.836 2.155 24.631 1.00 53.25 88 VAL A CA 1
ATOM 684 C C . VAL A 1 88 ? -4.728 3.615 25.064 1.00 53.25 88 VAL A C 1
ATOM 686 O O . VAL A 1 88 ? -5.057 3.973 26.191 1.00 53.25 88 VAL A O 1
ATOM 689 N N . ARG A 1 89 ? -4.154 4.453 24.200 1.00 58.16 89 ARG A N 1
ATOM 690 C CA . ARG A 1 89 ? -4.121 5.892 24.414 1.00 58.16 89 ARG A CA 1
ATOM 691 C C . ARG A 1 89 ? -5.445 6.483 23.944 1.00 58.16 89 ARG A C 1
ATOM 693 O O . ARG A 1 89 ? -5.959 6.045 22.908 1.00 58.16 89 ARG A O 1
ATOM 700 N N . PRO A 1 90 ? -6.013 7.438 24.699 1.00 66.50 90 PRO A N 1
ATOM 701 C CA . PRO A 1 90 ? -7.192 8.173 24.269 1.00 66.50 90 PRO A CA 1
ATOM 702 C C . PRO A 1 90 ? -6.996 8.727 22.856 1.00 66.50 90 PRO A C 1
ATOM 704 O O . PRO A 1 90 ? -5.884 9.101 22.469 1.00 66.50 90 PRO A O 1
ATOM 707 N N . ILE A 1 91 ? -8.074 8.760 22.073 1.00 69.88 91 ILE A N 1
ATOM 708 C CA . ILE A 1 91 ? -8.042 9.249 20.687 1.00 69.88 91 ILE A CA 1
ATOM 709 C C . ILE A 1 91 ? -7.503 10.684 20.657 1.00 69.88 91 ILE A C 1
ATOM 711 O O . ILE A 1 91 ? -6.728 11.042 19.774 1.00 69.88 91 ILE A O 1
ATOM 715 N N . GLU A 1 92 ? -7.876 11.469 21.661 1.00 74.38 92 GLU A N 1
ATOM 716 C CA . GLU A 1 92 ? -7.491 12.857 21.872 1.00 74.38 92 GLU A CA 1
ATOM 717 C C . GLU A 1 92 ? -5.967 13.003 21.981 1.00 74.38 92 GLU A C 1
ATOM 719 O O . GLU A 1 92 ? -5.372 13.805 21.263 1.00 74.38 92 GLU A O 1
ATOM 724 N N . ASP A 1 93 ? -5.324 12.158 22.789 1.00 76.00 93 ASP A N 1
ATOM 725 C CA . ASP A 1 93 ? -3.875 12.190 23.005 1.00 76.00 93 ASP A CA 1
ATOM 726 C C . ASP A 1 93 ? -3.112 11.828 21.720 1.00 76.00 93 ASP A C 1
ATOM 728 O O . ASP A 1 93 ? -2.175 12.510 21.315 1.00 76.00 93 ASP A O 1
ATOM 732 N N . VAL A 1 94 ? -3.577 10.822 20.973 1.00 78.81 94 VAL A N 1
ATOM 733 C CA . VAL A 1 94 ? -2.946 10.438 19.697 1.00 78.81 94 VAL A CA 1
ATOM 734 C C . VAL A 1 94 ? -3.113 11.520 18.617 1.00 78.81 94 VAL A C 1
ATOM 736 O O . VAL A 1 94 ? -2.261 11.640 17.733 1.00 78.81 94 VAL A O 1
ATOM 739 N N . LEU A 1 95 ? -4.177 12.325 18.663 1.00 77.81 95 LEU A N 1
ATOM 740 C CA . LEU A 1 95 ? -4.382 13.438 17.731 1.00 77.81 95 LEU A CA 1
ATOM 741 C C . LEU A 1 95 ? -3.518 14.663 18.060 1.00 77.81 95 LEU A C 1
ATOM 743 O O . LEU A 1 95 ? -3.097 15.362 17.130 1.00 77.81 95 LEU A O 1
ATOM 747 N N . GLU A 1 96 ? -3.241 14.895 19.342 1.00 78.81 96 GLU A N 1
ATOM 748 C CA . GLU A 1 96 ? -2.452 16.027 19.831 1.00 78.81 96 GLU A CA 1
ATOM 749 C C . GLU A 1 96 ? -0.943 15.751 19.787 1.00 78.81 96 GLU A C 1
ATOM 751 O O . GLU A 1 96 ? -0.177 16.566 19.269 1.00 78.81 96 GLU A O 1
ATOM 756 N N . THR A 1 97 ? -0.510 14.581 20.260 1.00 78.88 97 THR A N 1
ATOM 757 C CA . THR A 1 97 ? 0.911 14.247 20.453 1.00 78.88 97 THR A CA 1
ATOM 758 C C . THR A 1 97 ? 1.450 13.244 19.426 1.00 78.88 97 THR A C 1
ATOM 760 O O . THR A 1 97 ? 2.664 13.070 19.288 1.00 78.88 97 THR A O 1
ATOM 763 N N . GLY A 1 98 ? 0.569 12.589 18.664 1.00 78.88 98 GLY A N 1
ATOM 764 C CA . GLY A 1 98 ? 0.938 11.507 17.756 1.00 78.88 98 GLY A CA 1
ATOM 765 C C . GLY A 1 98 ? 1.598 11.952 16.447 1.00 78.88 98 GLY A C 1
ATOM 766 O O . GLY A 1 98 ? 1.320 13.006 15.865 1.00 78.88 98 GLY A O 1
ATOM 767 N N . THR A 1 99 ? 2.449 11.079 15.906 1.00 82.44 99 THR A N 1
ATOM 768 C CA . THR A 1 99 ? 3.087 11.304 14.600 1.00 82.44 99 THR A CA 1
ATOM 769 C C . THR A 1 99 ? 2.054 11.317 13.457 1.00 82.44 99 THR A C 1
ATOM 771 O O . THR A 1 99 ? 0.966 10.744 13.577 1.00 82.44 99 THR A O 1
ATOM 774 N N . PRO A 1 100 ? 2.361 11.913 12.285 1.00 80.69 100 PRO A N 1
ATOM 775 C CA . PRO A 1 100 ? 1.452 11.901 11.134 1.00 80.69 100 PRO A CA 1
ATOM 776 C C . PRO A 1 100 ? 1.014 10.500 10.680 1.00 80.69 100 PRO A C 1
ATOM 778 O O . PRO A 1 100 ? -0.047 10.370 10.070 1.00 80.69 100 PRO A O 1
ATOM 781 N N . MET A 1 101 ? 1.821 9.467 10.940 1.00 74.25 101 MET A N 1
ATOM 782 C CA . MET A 1 101 ? 1.463 8.073 10.657 1.00 74.25 101 MET A CA 1
ATOM 783 C C . MET A 1 101 ? 0.525 7.498 11.718 1.00 74.25 101 MET A C 1
ATOM 785 O O . MET A 1 101 ? -0.475 6.882 11.360 1.00 74.25 101 MET A O 1
ATOM 789 N N . GLN A 1 102 ? 0.775 7.767 13.003 1.00 79.38 102 GLN A N 1
ATOM 790 C CA . GLN A 1 102 ? -0.104 7.334 14.096 1.00 79.38 102 GLN A CA 1
ATOM 791 C C . GLN A 1 102 ? -1.503 7.950 13.977 1.00 79.38 102 GLN A C 1
ATOM 793 O O . GLN A 1 102 ? -2.492 7.232 14.088 1.00 79.38 102 GLN A O 1
ATOM 798 N N . ARG A 1 103 ? -1.601 9.242 13.633 1.00 84.88 103 ARG A N 1
ATOM 799 C CA . ARG A 1 103 ? -2.890 9.917 13.394 1.00 84.88 103 ARG A CA 1
ATOM 800 C C . ARG A 1 103 ? -3.661 9.311 12.223 1.00 84.88 103 ARG A C 1
ATOM 802 O O . ARG A 1 103 ? -4.854 9.050 12.338 1.00 84.88 103 ARG A O 1
ATOM 809 N N . ARG A 1 104 ? -2.982 9.029 11.105 1.00 85.69 104 ARG A N 1
ATOM 810 C CA . ARG A 1 104 ? -3.602 8.373 9.940 1.00 85.69 104 ARG A CA 1
ATOM 811 C C . ARG A 1 104 ? -4.055 6.952 10.252 1.00 85.69 104 ARG A C 1
ATOM 813 O O . ARG A 1 104 ? -5.151 6.579 9.855 1.00 85.69 104 ARG A O 1
ATOM 820 N N . ARG A 1 105 ? -3.249 6.182 10.986 1.00 78.31 105 ARG A N 1
ATOM 821 C CA . ARG A 1 105 ? -3.594 4.823 11.417 1.00 78.31 105 ARG A CA 1
ATOM 822 C C . ARG A 1 105 ? -4.774 4.814 12.386 1.00 78.31 105 ARG A C 1
ATOM 824 O O . ARG A 1 105 ? -5.638 3.958 12.249 1.00 78.31 105 ARG A O 1
ATOM 831 N N . LEU A 1 106 ? -4.838 5.776 13.308 1.00 78.00 106 LEU A N 1
ATOM 832 C CA . LEU A 1 106 ? -5.966 5.960 14.222 1.00 78.00 106 LEU A CA 1
ATOM 833 C C . LEU A 1 106 ? -7.249 6.312 13.464 1.00 78.00 106 LEU A C 1
ATOM 835 O O . LEU A 1 106 ? -8.283 5.694 13.677 1.00 78.00 106 LEU A O 1
ATOM 839 N N . LEU A 1 107 ? -7.192 7.264 12.533 1.00 78.94 107 LEU A N 1
ATOM 840 C CA . LEU A 1 107 ? -8.355 7.610 11.713 1.00 78.94 107 LEU A CA 1
ATOM 841 C C . LEU A 1 107 ? -8.799 6.431 10.834 1.00 78.94 107 LEU A C 1
ATOM 843 O O . LEU A 1 107 ? -9.993 6.170 10.705 1.00 78.94 107 LEU A O 1
ATOM 847 N N . LEU A 1 108 ? -7.847 5.677 10.277 1.00 77.19 108 LEU A N 1
ATOM 848 C CA . LEU A 1 108 ? -8.123 4.477 9.490 1.00 77.19 108 LEU A CA 1
ATOM 849 C C . LEU A 1 108 ? -8.735 3.359 10.345 1.00 77.19 108 LEU A C 1
ATOM 851 O O . LEU A 1 108 ? -9.650 2.677 9.881 1.00 77.19 108 LEU A O 1
ATOM 855 N N . SER A 1 109 ? -8.266 3.184 11.585 1.00 68.31 109 SER A N 1
ATOM 856 C CA . SER A 1 109 ? -8.818 2.201 12.516 1.00 68.31 109 SER A CA 1
ATOM 857 C C . SER A 1 109 ? -10.214 2.601 12.979 1.00 68.31 109 SER A C 1
ATOM 859 O O . SER A 1 109 ? -11.089 1.745 13.012 1.00 68.31 109 SER A O 1
ATOM 861 N N . VAL A 1 110 ? -10.479 3.883 13.242 1.00 70.62 110 VAL A N 1
ATOM 862 C CA . VAL A 1 110 ? -11.826 4.399 13.545 1.00 70.62 110 VAL A CA 1
ATOM 863 C C . VAL A 1 110 ? -12.778 4.165 12.369 1.00 70.62 110 VAL A C 1
ATOM 865 O O . VAL A 1 110 ? -13.887 3.676 12.574 1.00 70.62 110 VAL A O 1
ATOM 868 N N . LEU A 1 111 ? -12.328 4.418 11.135 1.00 68.62 111 LEU A N 1
ATOM 869 C CA . LEU A 1 111 ? -13.118 4.189 9.919 1.00 68.62 111 LEU A CA 1
ATOM 870 C C . LEU A 1 111 ? -13.486 2.707 9.721 1.00 68.62 111 LEU A C 1
ATOM 872 O O . LEU A 1 111 ? -14.598 2.401 9.301 1.00 68.62 111 LEU A O 1
ATOM 876 N N . HIS A 1 112 ? -12.569 1.788 10.034 1.00 64.00 112 HIS A N 1
ATOM 877 C CA . HIS A 1 112 ? -12.780 0.347 9.846 1.00 64.00 112 HIS A CA 1
ATOM 878 C C . HIS A 1 112 ? -13.425 -0.353 11.049 1.00 64.00 112 HIS A C 1
ATOM 880 O O . HIS A 1 112 ? -14.007 -1.424 10.892 1.00 64.00 112 HIS A O 1
ATOM 886 N N . SER A 1 113 ? -13.308 0.200 12.260 1.00 60.03 113 SER A N 1
ATOM 887 C CA . SER A 1 113 ? -13.657 -0.528 13.489 1.00 60.03 113 SER A CA 1
ATOM 888 C C . SER A 1 113 ? -15.130 -0.497 13.870 1.00 60.03 113 SER A C 1
ATOM 890 O O . SER A 1 113 ? -15.473 -1.265 14.766 1.00 60.03 113 SER A O 1
ATOM 892 N N . GLY A 1 114 ? -15.976 0.277 13.168 1.00 59.09 114 GLY A N 1
ATOM 893 C CA . GLY A 1 114 ? -17.442 0.183 13.205 1.00 59.09 114 GLY A CA 1
ATOM 894 C C . GLY A 1 114 ? -18.005 -0.111 14.599 1.00 59.09 114 GLY A C 1
ATOM 895 O O . GLY A 1 114 ? -18.243 -1.268 14.937 1.00 59.09 114 GLY A O 1
ATOM 896 N N . ALA A 1 115 ? -18.252 0.959 15.359 1.00 57.25 115 ALA A N 1
ATOM 897 C CA . ALA A 1 115 ? -18.531 1.012 16.797 1.00 57.25 115 ALA A CA 1
ATOM 898 C C . ALA A 1 115 ? -17.264 1.010 17.673 1.00 57.25 115 ALA A C 1
ATOM 900 O O . ALA A 1 115 ? -16.439 0.100 17.628 1.00 57.25 115 ALA A O 1
ATOM 901 N N . SER A 1 116 ? -17.151 2.076 18.477 1.00 66.31 116 SER A N 1
ATOM 902 C CA . SER A 1 116 ? -16.087 2.339 19.452 1.00 66.31 116 SER A CA 1
ATOM 903 C C . SER A 1 116 ? -15.625 1.058 20.170 1.00 66.31 116 SER A C 1
ATOM 905 O O . SER A 1 116 ? -16.474 0.224 20.503 1.00 66.31 116 SER A O 1
ATOM 907 N N . PRO A 1 117 ? -14.319 0.895 20.469 1.00 65.31 117 PRO A N 1
ATOM 908 C CA . PRO A 1 117 ? -13.790 -0.243 21.231 1.00 65.31 117 PRO A CA 1
ATOM 909 C C . PRO A 1 117 ? -14.618 -0.586 22.480 1.00 65.31 117 PRO A C 1
ATOM 911 O O . PRO A 1 117 ? -14.779 -1.756 22.817 1.00 65.31 117 PRO A O 1
ATOM 914 N N . PHE A 1 118 ? -15.230 0.424 23.102 1.00 68.44 118 PHE A N 1
ATOM 915 C CA . PHE A 1 118 ? -16.153 0.290 24.226 1.00 68.44 118 PHE A CA 1
ATOM 916 C C . PHE A 1 118 ? -17.406 -0.552 23.913 1.00 68.44 118 PHE A C 1
ATOM 918 O O . PHE A 1 118 ? -17.757 -1.454 24.672 1.00 68.44 118 PHE A O 1
ATOM 925 N N . VAL A 1 119 ? -18.044 -0.331 22.759 1.00 75.44 119 VAL A N 1
ATOM 926 C CA . VAL A 1 119 ? -19.224 -1.095 22.310 1.00 75.44 119 VAL A CA 1
ATOM 927 C C . VAL A 1 119 ? -18.857 -2.554 22.052 1.00 75.44 119 VAL A C 1
ATOM 929 O O . VAL A 1 119 ? -19.635 -3.460 22.349 1.00 75.44 119 VAL A O 1
ATOM 932 N N . ARG A 1 120 ? -17.652 -2.796 21.523 1.00 77.25 120 ARG A N 1
ATOM 933 C CA . ARG A 1 120 ? -17.139 -4.151 21.303 1.00 77.25 120 ARG A CA 1
ATOM 934 C C . ARG A 1 120 ? -16.921 -4.883 22.627 1.00 77.25 120 ARG A C 1
ATOM 936 O O . ARG A 1 120 ? -17.362 -6.023 22.745 1.00 77.25 120 ARG A O 1
ATOM 943 N N . SER A 1 121 ? -16.317 -4.227 23.618 1.00 77.81 121 SER A N 1
ATOM 944 C CA . SER A 1 121 ? -16.131 -4.790 24.961 1.00 77.81 121 SER A CA 1
ATOM 945 C C . SER A 1 121 ? -17.466 -5.099 25.648 1.00 77.81 121 SER A C 1
ATOM 947 O O . SER A 1 121 ? -17.637 -6.196 26.172 1.00 77.81 121 SER A O 1
ATOM 949 N N . LEU A 1 122 ? -18.447 -4.192 25.563 1.00 81.56 122 LEU A N 1
ATOM 950 C CA . LEU A 1 122 ? -19.803 -4.415 26.084 1.00 81.56 122 LEU A CA 1
ATOM 951 C C . LEU A 1 122 ? -20.512 -5.586 25.393 1.00 81.56 122 LEU A C 1
ATOM 953 O O . LEU A 1 122 ? -21.166 -6.392 26.046 1.00 81.56 122 LEU A O 1
ATOM 957 N N . LYS A 1 123 ? -20.350 -5.733 24.074 1.00 82.94 123 LYS A N 1
ATOM 958 C CA . LYS A 1 123 ? -20.936 -6.855 23.330 1.00 82.94 123 LYS A CA 1
ATOM 959 C C . LYS A 1 123 ? -20.344 -8.204 23.750 1.00 82.94 123 LYS A C 1
ATOM 961 O O . LYS A 1 123 ? -21.077 -9.185 23.804 1.00 82.94 123 LYS A O 1
ATOM 966 N N . ILE A 1 124 ? -19.043 -8.254 24.040 1.00 82.88 124 ILE A N 1
ATOM 967 C CA . ILE A 1 124 ? -18.374 -9.466 24.538 1.00 82.88 124 ILE A CA 1
ATOM 968 C C . ILE A 1 124 ? -18.836 -9.779 25.967 1.00 82.88 124 ILE A C 1
ATOM 970 O O . ILE A 1 124 ? -19.144 -10.926 26.273 1.00 82.88 124 ILE A O 1
ATOM 974 N N . ALA A 1 125 ? -18.950 -8.766 26.828 1.00 84.00 125 ALA A N 1
ATOM 975 C CA . ALA A 1 125 ? -19.452 -8.937 28.190 1.00 84.00 125 ALA A CA 1
ATOM 976 C C . ALA A 1 125 ? -20.934 -9.369 28.233 1.00 84.00 125 ALA A C 1
ATOM 978 O O . ALA A 1 125 ? -21.331 -10.103 29.129 1.00 84.00 125 ALA A O 1
ATOM 979 N N . GLY A 1 126 ? -21.738 -8.993 27.232 1.00 78.81 126 GLY A N 1
ATOM 980 C CA . GLY A 1 126 ? -23.141 -9.405 27.106 1.00 78.81 126 GLY A CA 1
ATOM 981 C C . GLY A 1 126 ? -23.370 -10.877 26.731 1.00 78.81 126 GLY A C 1
ATOM 982 O O . GLY A 1 126 ? -24.514 -11.318 26.732 1.00 78.81 126 GLY A O 1
ATOM 983 N N . VAL A 1 127 ? -22.317 -11.635 26.405 1.00 86.44 127 VAL A N 1
ATOM 984 C CA . VAL A 1 127 ? -22.377 -13.092 26.165 1.00 86.44 127 VAL A CA 1
ATOM 985 C C . VAL A 1 127 ? -21.548 -13.882 27.183 1.00 86.44 127 VAL A C 1
ATOM 987 O O . VAL A 1 127 ? -21.184 -15.025 26.927 1.00 86.44 127 VAL A O 1
ATOM 990 N N . ASN A 1 128 ? -21.196 -13.254 28.307 1.00 86.88 128 ASN A N 1
ATOM 991 C CA . ASN A 1 128 ? -20.444 -13.896 29.376 1.00 86.88 128 ASN A CA 1
ATOM 992 C C . ASN A 1 128 ? -21.312 -14.914 30.144 1.00 86.88 128 ASN A C 1
ATOM 994 O O . ASN A 1 128 ? -22.534 -14.788 30.177 1.00 86.88 128 ASN A O 1
ATOM 998 N N . ASP A 1 129 ? -20.678 -15.905 30.773 1.00 87.50 129 ASP A N 1
ATOM 999 C CA . ASP A 1 129 ? -21.378 -16.914 31.580 1.00 87.50 129 ASP A CA 1
ATOM 1000 C C . ASP A 1 129 ? -21.914 -16.339 32.907 1.00 87.50 129 ASP A C 1
ATOM 1002 O O . ASP A 1 129 ? -22.863 -16.877 33.480 1.00 87.50 129 ASP A O 1
ATOM 1006 N N . ASP A 1 130 ? -21.332 -15.239 33.396 1.00 94.50 130 ASP A N 1
ATOM 1007 C CA . ASP A 1 130 ? -21.795 -14.535 34.590 1.00 94.50 130 ASP A CA 1
ATOM 1008 C C . ASP A 1 130 ? -23.014 -13.648 34.281 1.00 94.50 130 ASP A C 1
ATOM 1010 O O . ASP A 1 130 ? -22.942 -12.661 33.538 1.00 94.50 130 ASP A O 1
ATOM 1014 N N . THR A 1 131 ? -24.148 -13.983 34.901 1.00 89.69 131 THR A N 1
ATOM 1015 C CA . THR A 1 131 ? -25.424 -13.285 34.716 1.00 89.69 131 THR A CA 1
ATOM 1016 C C . THR A 1 131 ? -25.385 -11.815 35.135 1.00 89.69 131 THR A C 1
ATOM 1018 O O . THR A 1 131 ? -26.088 -11.002 34.532 1.00 89.69 131 THR A O 1
ATOM 1021 N N . GLU A 1 132 ? -24.576 -11.445 36.134 1.00 90.75 132 GLU A N 1
ATOM 1022 C CA . GLU A 1 132 ? -24.465 -10.051 36.581 1.00 90.75 132 GLU A CA 1
ATOM 1023 C C . GLU A 1 132 ? -23.662 -9.223 35.575 1.00 90.75 132 GLU A C 1
ATOM 1025 O O . GLU A 1 132 ? -24.078 -8.127 35.190 1.00 90.75 132 GLU A O 1
ATOM 1030 N N . VAL A 1 133 ? -22.563 -9.782 35.059 1.00 89.12 133 VAL A N 1
ATOM 1031 C CA . VAL A 1 133 ? -21.738 -9.143 34.021 1.00 89.12 133 VAL A CA 1
ATOM 1032 C C . VAL A 1 133 ? -22.555 -8.899 32.754 1.00 89.12 133 VAL A C 1
ATOM 1034 O O . VAL A 1 133 ? -22.505 -7.802 32.190 1.00 89.12 133 VAL A O 1
ATOM 1037 N N . VAL A 1 134 ? -23.365 -9.878 32.342 1.00 91.75 134 VAL A N 1
ATOM 1038 C CA . VAL A 1 134 ? -24.279 -9.724 31.203 1.00 91.75 134 VAL A CA 1
ATOM 1039 C C . VAL A 1 134 ? -25.300 -8.619 31.465 1.00 91.75 134 VAL A C 1
ATOM 1041 O O . VAL A 1 134 ? -25.514 -7.771 30.597 1.00 91.75 134 VAL A O 1
ATOM 1044 N N . HIS A 1 135 ? -25.912 -8.586 32.652 1.00 91.94 135 HIS A N 1
ATOM 1045 C CA . HIS A 1 135 ? -26.912 -7.576 32.992 1.00 91.94 135 HIS A CA 1
ATOM 1046 C C . HIS A 1 135 ? -26.340 -6.154 32.925 1.00 91.94 135 HIS A C 1
ATOM 1048 O O . HIS A 1 135 ? -26.937 -5.279 32.289 1.00 91.94 135 HIS A O 1
ATOM 1054 N N . TYR A 1 136 ? -25.160 -5.925 33.507 1.00 93.19 136 TYR A N 1
ATOM 1055 C CA . TYR A 1 136 ? -24.498 -4.621 33.454 1.00 93.19 136 TYR A CA 1
ATOM 1056 C C . TYR A 1 136 ? -24.079 -4.244 32.033 1.00 93.19 136 TYR A C 1
ATOM 1058 O O . TYR A 1 136 ? -24.276 -3.101 31.617 1.00 93.19 136 TYR A O 1
ATOM 1066 N N . ALA A 1 137 ? -23.562 -5.199 31.258 1.00 90.06 137 ALA A N 1
ATOM 1067 C CA . ALA A 1 137 ? -23.137 -4.952 29.886 1.00 90.06 137 ALA A CA 1
ATOM 1068 C C . ALA A 1 137 ? -24.311 -4.597 28.962 1.00 90.06 137 ALA A C 1
ATOM 1070 O O . ALA A 1 137 ? -24.231 -3.646 28.184 1.00 90.06 137 ALA A O 1
ATOM 1071 N N . VAL A 1 138 ? -25.423 -5.326 29.067 1.00 89.38 138 VAL A N 1
ATOM 1072 C CA . VAL A 1 138 ? -26.637 -5.042 28.292 1.00 89.38 138 VAL A CA 1
ATOM 1073 C C . VAL A 1 138 ? -27.244 -3.706 28.716 1.00 89.38 138 VAL A C 1
ATOM 1075 O O . VAL A 1 138 ? -27.606 -2.913 27.849 1.00 89.38 138 VAL A O 1
ATOM 1078 N N . THR A 1 139 ? -27.292 -3.413 30.018 1.00 93.38 139 THR A N 1
ATOM 1079 C CA . THR A 1 139 ? -27.818 -2.137 30.533 1.00 93.38 139 THR A CA 1
ATOM 1080 C C . THR A 1 139 ? -27.002 -0.951 30.021 1.00 93.38 139 THR A C 1
ATOM 1082 O O . THR A 1 139 ? -27.564 -0.020 29.450 1.00 93.38 139 THR A O 1
ATOM 1085 N N . ALA A 1 140 ? -25.672 -1.013 30.123 1.00 88.69 140 ALA A N 1
ATOM 1086 C CA . ALA A 1 140 ? -24.794 0.036 29.611 1.00 88.69 140 ALA A CA 1
ATOM 1087 C C . ALA A 1 140 ? -24.895 0.194 28.083 1.00 88.69 140 ALA A C 1
ATOM 1089 O O . ALA A 1 140 ? -24.832 1.309 27.568 1.00 88.69 140 ALA A O 1
ATOM 1090 N N . LEU A 1 141 ? -25.095 -0.902 27.341 1.00 89.62 141 LEU A N 1
ATOM 1091 C CA . LEU A 1 141 ? -25.298 -0.847 25.893 1.00 89.62 141 LEU A CA 1
ATOM 1092 C C . LEU A 1 141 ? -26.628 -0.176 25.512 1.00 89.62 141 LEU A C 1
ATOM 1094 O O . LEU A 1 141 ? -26.679 0.547 24.516 1.00 89.62 141 LEU A O 1
ATOM 1098 N N . VAL A 1 142 ? -27.699 -0.424 26.270 1.00 91.50 142 VAL A N 1
ATOM 1099 C CA . VAL A 1 142 ? -29.010 0.212 26.059 1.00 91.50 142 VAL A CA 1
ATOM 1100 C C . VAL A 1 142 ? -28.939 1.706 26.364 1.00 91.50 142 VAL A C 1
ATOM 1102 O O . VAL A 1 142 ? -29.390 2.501 25.540 1.00 91.50 142 VAL A O 1
ATOM 1105 N N . GLU A 1 143 ? -28.312 2.086 27.477 1.00 90.50 143 GLU A N 1
ATOM 1106 C CA . GLU A 1 143 ? -28.137 3.493 27.854 1.00 90.50 143 GLU A CA 1
ATOM 1107 C C . GLU A 1 143 ? -27.349 4.258 26.785 1.00 90.50 143 GLU A C 1
ATOM 1109 O O . GLU A 1 143 ? -27.783 5.299 26.293 1.00 90.50 143 GLU A O 1
ATOM 1114 N N . LEU A 1 144 ? -26.246 3.669 26.315 1.00 86.69 144 LEU A N 1
ATOM 1115 C CA . LEU A 1 144 ? -25.430 4.240 25.250 1.00 86.69 144 LEU A CA 1
ATOM 1116 C C . LEU A 1 144 ? -26.229 4.439 23.950 1.00 86.69 144 LEU A C 1
ATOM 1118 O O . LEU A 1 144 ? -26.086 5.458 23.276 1.00 86.69 144 LEU A O 1
ATOM 1122 N N . ARG A 1 145 ? -27.085 3.479 23.575 1.00 86.19 145 ARG A N 1
ATOM 1123 C CA . ARG A 1 145 ? -27.958 3.617 22.396 1.00 86.19 145 ARG A CA 1
ATOM 1124 C C . ARG A 1 145 ? -28.976 4.738 22.562 1.00 86.19 145 ARG A C 1
ATOM 1126 O O . ARG A 1 145 ? -29.238 5.433 21.585 1.00 86.19 145 ARG A O 1
ATOM 1133 N N . SER A 1 146 ? -29.537 4.895 23.759 1.00 88.44 146 SER A N 1
ATOM 1134 C CA . SER A 1 146 ? -30.464 5.982 24.073 1.00 88.44 146 SER A CA 1
ATOM 1135 C C . SER A 1 146 ? -29.786 7.344 23.895 1.00 88.44 146 SER A C 1
ATOM 1137 O O . SER A 1 146 ? -30.311 8.199 23.184 1.00 88.44 146 SER A O 1
ATOM 1139 N N . GLU A 1 147 ? -28.570 7.512 24.424 1.00 88.06 147 GLU A N 1
ATOM 1140 C CA . GLU A 1 147 ? -27.795 8.754 24.287 1.00 88.06 147 GLU A CA 1
ATOM 1141 C 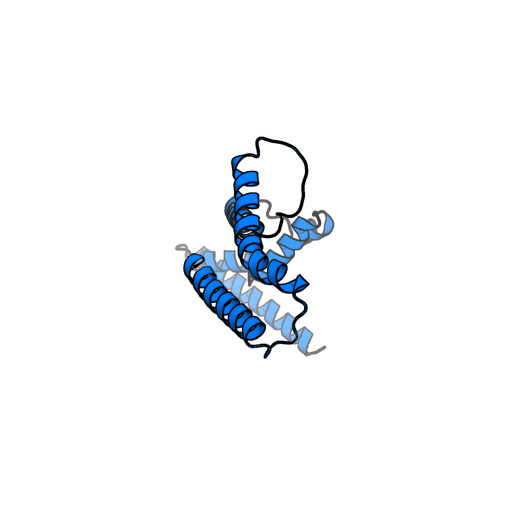C . GLU A 1 147 ? -27.476 9.078 22.817 1.00 88.06 147 GLU A C 1
ATOM 1143 O O . GLU A 1 147 ? -27.613 10.220 22.377 1.00 88.06 147 GLU A O 1
ATOM 1148 N N . TYR A 1 148 ? -27.087 8.076 22.018 1.00 85.69 148 TYR A N 1
ATOM 1149 C CA . TYR A 1 148 ? -26.858 8.280 20.583 1.00 85.69 148 TYR A CA 1
ATOM 1150 C C . TYR A 1 148 ? -28.139 8.620 19.820 1.00 85.69 148 TYR A C 1
ATOM 1152 O O . TYR A 1 148 ? -28.088 9.448 18.913 1.00 85.69 148 TYR A O 1
ATOM 1160 N N . ALA A 1 149 ? -29.271 8.006 20.171 1.00 86.06 149 ALA A N 1
ATOM 1161 C CA . ALA A 1 149 ? -30.559 8.313 19.557 1.00 86.06 149 ALA A CA 1
ATOM 1162 C C . ALA A 1 149 ? -31.004 9.749 19.873 1.00 86.06 149 ALA A C 1
ATOM 1164 O O . ALA A 1 149 ? -31.454 10.450 18.971 1.00 86.06 149 ALA A O 1
ATOM 1165 N N . GLN A 1 150 ? -30.811 10.204 21.116 1.00 91.12 150 GLN A N 1
ATOM 1166 C CA . GLN A 1 150 ? -31.063 11.592 21.513 1.00 91.12 150 GLN A CA 1
ATOM 1167 C C . GLN A 1 150 ? -30.166 12.564 20.744 1.00 91.12 150 GLN A C 1
ATOM 1169 O O . GLN A 1 150 ? -30.668 13.491 20.122 1.00 91.12 150 GLN A O 1
ATOM 1174 N N . LYS A 1 151 ? -28.852 12.30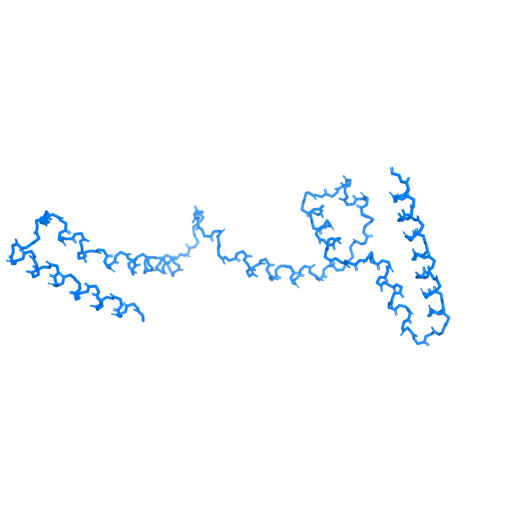4 20.688 1.00 88.12 151 LYS A N 1
ATOM 1175 C CA . LYS A 1 151 ? -27.926 13.136 19.902 1.00 88.12 151 LYS A CA 1
ATOM 1176 C C . LYS A 1 151 ? -28.299 13.194 18.424 1.00 88.12 151 LYS A C 1
ATOM 1178 O O . LYS A 1 151 ? -28.120 14.241 17.815 1.00 88.12 151 LYS A O 1
ATOM 1183 N N . LEU A 1 152 ? -28.777 12.090 17.839 1.00 88.25 152 LEU A N 1
ATOM 1184 C CA . LEU A 1 152 ? -29.265 12.091 16.459 1.00 88.25 152 LEU A CA 1
ATOM 1185 C C . LEU A 1 152 ? -30.483 13.006 16.303 1.00 88.25 152 LEU A C 1
ATOM 1187 O O . LEU A 1 152 ? -30.484 13.834 15.400 1.00 88.25 152 LEU A O 1
ATOM 1191 N N . ALA A 1 153 ? -31.472 12.887 17.192 1.00 88.94 153 ALA A N 1
ATOM 1192 C CA . ALA A 1 153 ? -32.668 13.726 17.165 1.00 88.94 153 ALA A CA 1
ATOM 1193 C C . ALA A 1 153 ? -32.321 15.221 17.292 1.00 88.94 153 ALA A C 1
ATOM 1195 O O . ALA A 1 153 ? -32.803 16.030 16.504 1.00 88.94 153 ALA A O 1
ATOM 1196 N N . ASP A 1 154 ? -31.402 15.573 18.195 1.00 90.00 154 ASP A N 1
ATOM 1197 C CA . ASP A 1 154 ? -30.927 16.951 18.374 1.00 90.00 154 ASP A CA 1
ATOM 1198 C C . ASP A 1 154 ? -30.202 17.501 17.129 1.00 90.00 154 ASP A C 1
ATOM 1200 O O . ASP A 1 154 ? -30.211 18.708 16.883 1.00 90.00 154 ASP A O 1
ATOM 1204 N N . MET A 1 155 ? -29.534 16.639 16.348 1.00 85.44 155 MET A N 1
ATOM 1205 C CA . MET A 1 155 ? -28.911 17.041 15.080 1.00 85.44 155 MET A CA 1
ATOM 1206 C C . MET A 1 155 ? -29.929 17.192 13.947 1.00 85.44 155 MET A C 1
ATOM 1208 O O . MET A 1 155 ? -29.686 17.977 13.039 1.00 85.44 155 MET A O 1
ATOM 1212 N N . GLU A 1 156 ? -31.032 16.442 13.973 1.00 80.94 156 GLU A N 1
ATOM 1213 C CA . GLU A 1 156 ? -32.103 16.523 12.969 1.00 80.94 156 GLU A CA 1
ATOM 1214 C C . GLU A 1 156 ? -33.011 17.745 13.175 1.00 80.94 156 GLU A C 1
ATOM 1216 O O . GLU A 1 156 ? -33.583 18.252 12.210 1.00 80.94 156 GLU A O 1
ATOM 1221 N N . GLU A 1 157 ? -33.133 18.243 14.409 1.00 76.81 157 GLU A N 1
ATOM 1222 C CA . GLU A 1 157 ? -33.919 19.442 14.736 1.00 76.81 157 GLU A CA 1
ATOM 1223 C C . GLU A 1 157 ? -33.182 20.765 14.410 1.00 76.81 157 GLU A C 1
ATOM 1225 O O . GLU A 1 157 ? -33.770 21.845 14.505 1.00 76.81 157 GLU A O 1
ATOM 1230 N N . LYS A 1 158 ? -31.907 20.705 13.999 1.00 51.00 158 LYS A N 1
ATOM 1231 C CA . LYS A 1 158 ? -31.024 21.864 13.786 1.00 51.00 158 LYS A CA 1
ATOM 1232 C C . LYS A 1 158 ? -30.688 22.117 12.317 1.00 51.00 158 LYS A C 1
ATOM 1234 O O . LYS A 1 158 ? -30.638 23.314 11.947 1.00 51.00 158 LYS A O 1
#

Sequence (158 aa):
MILLLMLIHLVLALAAFGGLRAGRLHFAPSLLPALFLLPLWGPMFVLVSEMHYLGGEKADEEPESRRFDITDEVYRSINMESGSVSEVRPIEDVLETGTPMQRRRLLLSVLHSGASPFVRSLKIAGVNDDTEVVHYAVTALVELRSEYAQKLADMEEK

pLDDT: mean 72.42, std 14.92, range [39.94, 94.5]

Secondary structure (DSSP, 8-state):
-HHHHHHHHHHHHHHHHHHHHTT-----TTHHHHHHHHHHHHHHHHHHHHHHHHH--------S-TTTSHHHHHHHHHHHHTT-------HHHHHHH--HHHHHHHHHHHHHH-S-HHHHHHHHHTT-S-HHHHHHHHHHHHHHHHHHHHHHHHHH--

Radius of gyration: 32.36 Å; chains: 1; bounding box: 60×40×91 Å

Foldseek 3Di:
DLVVVVVVLVVVLVVVVVCVVVVNDPDDVVCNVVSVCVSVVVVVVVVVVVCCVVVDDDDDDDDDPVPPCCVVVVVVCVVVVVPDPDDPDPLVCCVVPNDPVSVVVSVVCVVPVPDDPLLVVLVVQLPDPDPVSVVVSVVVNVVVVVVVVVVVVVVVVD

=== Feature glossary ===
The record interleaves many kinds of information about one protein. Here is each kind framed as the question it answers.

Q: What are the backbone torsion angles?
A: φ (phi) and ψ (psi) are the two rotatable ba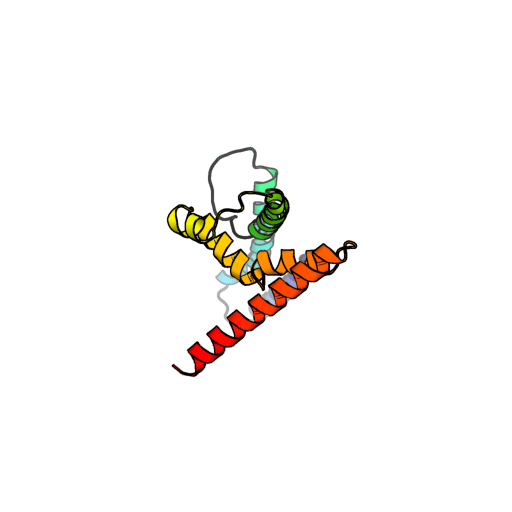ckbone dihedrals per residue: φ is the C(i-1)–N–Cα–C torsion, ψ is the N–Cα–C–N(i+1) torsion, both in degrees on (−180°, 180°]. α-helical residues cluster near (−60°, −45°); β-strand residues near (−120°, +130°). A Ramachandran plot is simply a scatter of (φ, ψ) for every residue.

Q: What is the amino-acid chain?
A: This is the polypeptide sequence — one letter per residue, N-terminus first. Length ranges from a few dozen residues for small domains to over a thousand for large multi-domain proteins.

Q: How mobile is each atom in the crystal?
A: For experimental (PDB) structures, the B-factor (temperature factor) quantifies the positional spread of each atom in the crystal — a combination of thermal vibration and static disorder — in units of Å². High B-factors mark flexible loops or poorly resolved regions; low B-factors mark the rigid, well-ordered core.

Q: Are the domains correctly placed relative to each other?
A: Predicted Aligned Error (PAE) is an AlphaFold confidence matrix: entry (i, j) is the expected error in the position of residue j, in ångströms, when the prediction is superimposed on the true structure at residue i. Low PAE within a block of residues means that block is internally rigid and well-predicted; high PAE between two blocks means their relative placement is uncertain even if each block individually is confident.

Q: How confident is the AlphaFold model at each residue?
A: pLDDT is the predicted lDDT-Cα score: AlphaFold's confidence that the local environment of each residue (all inter-atomic distances within 15 Å) is correctly placed. It is a per-residue number between 0 and 100, with higher meaning more reliable.

Q: What family and function is it annotated with?
A: Functional annotations link the protein to curated databases. InterPro entries identify conserved domains and families by matching the sequence against member-database signatures (Pfam, PROSITE, CDD, …). Gene Ontology (GO) terms describe molecular function, biological process, and cellular component in a controlled vocabulary. CATH places the structure in a hierarchical fold classification (Class/Architecture/Topology/Homologous-superfamily). The organism is the source species.

Q: How big and how compact is the whole molecule?
A: Three whole-structure scalars: the radius of gyration (RMS distance of Cα from centroid, in Å), the count of Cα–Cα contacts (pairs closer than 8 Å and separated by more than four residues in sequence — i.e. tertiary, not local, contacts), and the bounding-box dimensions. Together they distinguish compact globular folds from extended fibres or disordered chains.

Q: What known structures does this most resemble?
A: The Foldseek neighbor list gives the closest experimentally determined structures in the PDB, ranked by structural alignment. TM-score near 1 means near-identical fold; near 0.3 means only rough topology match. This is how one finds what a novel AlphaFold prediction most resembles in the solved-structure universe.

Q: Which residues are buried vs exposed?
A: SASA measures how much of the protein is reachable by solvent. It is computed by rolling a water-sized probe over the atomic surface and summing the exposed area (Å²). Per-residue SASA distinguishes core (buried, low SASA) from surface (exposed, high SASA) residues; total SASA is a whole-molecule size measure.

Q: Which residues are in helices, strands, or loops?
A: Eight-state secondary structure (DSSP): H is the canonical α-helix, G the tighter 3₁₀-helix, I the wider π-helix; E/B are β-structure, T and S are turns and bends, and '-' is everything else. DSSP derives these from the pattern of main-chain N–H···O=C hydrogen bonds, not from the sequence.

Q: Where is each backbone atom in 3D?
A: Structure coordinates are given as an mmCIF _atom_site loop: one row per atom with element, residue name, chain id, sequence number, and x/y/z position in Å. Only the four main-chain atoms per residue are included here; side chains are omitted to keep the record compact.

Q: What if only a Cα trace is available?
A: Three-state secondary structure (P-SEA) collapses the eight DSSP classes into helix (a), strand (b), and coil (c). P-SEA assigns these from Cα geometry alone — distances and angles — without requiring backbone oxygens, so it works on any Cα trace.

Q: What do the rendered images show?
A: The six renders are orthographic views along the three Cartesian axes in both directions. Representation (cartoon, sticks, or surface) and color scheme (sequence-rainbow or by-chain) vary across proteins so the training set covers all the common visualization conventions.

Q: What does the local fold look like, residue by residue?
A: Foldseek's 3Di representation compresses backbone geometry into a per-residue letter drawn from a learned twenty-state alphabet. It captures the tertiary interaction pattern around each residue — which residues are packed against it in space, regardless of where they are in sequence.

Q: What do the diagnostic plots show?
A: The contact map is a binary N×N matrix image: pixel (i, j) is dark where Cα_i and Cα_j are within 8 Å and |i−j|>4. Because the |i−j|>4 filter removes local helical contacts, off-diagonal stripes parallel to the main diagonal indicate parallel β-sheets; stripes perpendicular to it indicate antiparallel β-sheets. The Ramachandran plot scatters every residue's (φ, ψ) pair against the sterically allowed regions. The PAE heatmap renders the predicted-aligned-error matrix.